Protein AF-A0A2A5H5C7-F1 (afdb_monomer)

Structure (mmCIF, N/CA/C/O backbone):
data_AF-A0A2A5H5C7-F1
#
_entry.id   AF-A0A2A5H5C7-F1
#
loop_
_atom_site.group_PDB
_atom_site.id
_atom_site.type_symbol
_atom_site.label_atom_id
_atom_site.label_alt_id
_atom_site.label_comp_id
_atom_site.label_asym_id
_atom_site.label_entity_id
_atom_site.label_seq_id
_atom_site.pdbx_PDB_ins_code
_atom_site.Cartn_x
_atom_site.Cartn_y
_atom_site.Cartn_z
_atom_site.occupancy
_atom_site.B_iso_or_equiv
_atom_site.auth_seq_id
_atom_site.auth_comp_id
_atom_site.auth_asym_id
_atom_site.auth_atom_id
_atom_site.pdbx_PDB_model_num
ATOM 1 N N . MET A 1 1 ? -23.641 -12.118 23.772 1.00 56.19 1 MET A N 1
ATOM 2 C CA . MET A 1 1 ? -23.648 -10.796 23.093 1.00 56.19 1 MET A CA 1
ATOM 3 C C . MET A 1 1 ? -23.779 -9.589 24.036 1.00 56.19 1 MET A C 1
ATOM 5 O O . MET A 1 1 ? -23.110 -8.593 23.795 1.00 56.19 1 MET A O 1
ATOM 9 N N . LYS A 1 2 ? -24.575 -9.636 25.123 1.00 58.53 2 LYS A N 1
ATOM 10 C CA . LYS A 1 2 ? -24.740 -8.488 26.053 1.00 58.53 2 LYS A CA 1
ATOM 11 C C . LYS A 1 2 ? -23.441 -8.042 26.754 1.00 58.53 2 LYS A C 1
ATOM 13 O O . LYS A 1 2 ? -23.221 -6.847 26.898 1.00 58.53 2 LYS A O 1
ATOM 18 N N . LYS A 1 3 ? -22.551 -8.981 27.111 1.00 60.91 3 LYS A N 1
ATOM 19 C CA . LYS A 1 3 ? -21.260 -8.674 27.762 1.00 60.91 3 LYS A CA 1
ATOM 20 C C . LYS A 1 3 ? -20.295 -7.885 26.865 1.00 60.91 3 LYS A C 1
ATOM 22 O O . LYS A 1 3 ? -19.650 -6.963 27.342 1.00 60.91 3 LYS A O 1
ATOM 27 N N . VAL A 1 4 ? -20.271 -8.183 25.563 1.00 66.88 4 VAL A N 1
ATOM 28 C CA . VAL A 1 4 ? -19.411 -7.500 24.578 1.00 66.88 4 VAL A CA 1
ATOM 29 C C . VAL A 1 4 ? -19.815 -6.032 24.424 1.00 66.88 4 VAL A C 1
ATOM 31 O O . VAL A 1 4 ? -18.968 -5.151 24.474 1.00 66.88 4 VAL A O 1
ATOM 34 N N . ARG A 1 5 ? -21.120 -5.743 24.341 1.00 66.69 5 ARG A N 1
ATOM 35 C CA . ARG A 1 5 ? -21.625 -4.361 24.260 1.00 66.69 5 ARG A CA 1
ATOM 36 C C . ARG A 1 5 ? -21.298 -3.521 25.499 1.00 66.69 5 ARG A C 1
ATOM 38 O O . ARG A 1 5 ? -21.035 -2.332 25.366 1.00 66.69 5 ARG A O 1
ATOM 45 N N . ILE A 1 6 ? -21.323 -4.129 26.684 1.00 71.50 6 ILE A N 1
ATOM 46 C CA . ILE A 1 6 ? -20.980 -3.449 27.942 1.00 71.50 6 ILE A CA 1
ATOM 47 C C . ILE A 1 6 ? -19.476 -3.166 28.000 1.00 71.50 6 ILE A C 1
ATOM 49 O O . ILE A 1 6 ? -19.083 -2.069 28.383 1.00 71.50 6 ILE A O 1
ATOM 53 N N . PHE A 1 7 ? -18.649 -4.114 27.554 1.00 66.62 7 PHE A N 1
ATOM 54 C CA . PHE A 1 7 ? -17.199 -3.943 27.488 1.00 66.62 7 PHE A CA 1
ATOM 55 C C . PHE A 1 7 ? -16.801 -2.831 26.509 1.00 66.62 7 PHE A C 1
ATOM 57 O O . PHE A 1 7 ? -16.030 -1.952 26.867 1.00 66.62 7 PHE A O 1
ATOM 64 N N . ILE A 1 8 ? -17.411 -2.805 25.319 1.00 67.06 8 ILE A N 1
ATOM 65 C CA . ILE A 1 8 ? -17.188 -1.755 24.315 1.00 67.06 8 ILE A CA 1
ATOM 66 C C . ILE A 1 8 ? -17.611 -0.382 24.850 1.00 67.06 8 ILE A C 1
ATOM 68 O O . ILE A 1 8 ? -16.873 0.582 24.696 1.00 67.06 8 ILE A O 1
ATOM 72 N N . ARG A 1 9 ? -18.767 -0.275 25.523 1.00 66.06 9 ARG A N 1
ATOM 73 C CA . ARG A 1 9 ? -19.201 1.000 26.120 1.00 66.06 9 ARG A CA 1
ATOM 74 C C . ARG A 1 9 ? -18.265 1.492 27.218 1.00 66.06 9 ARG A C 1
ATOM 76 O O . ARG A 1 9 ? -18.036 2.690 27.295 1.00 66.06 9 ARG A O 1
ATOM 83 N N . LYS A 1 10 ? -17.751 0.586 28.052 1.00 64.94 10 LYS A N 1
ATOM 84 C CA . LYS A 1 10 ? -16.821 0.944 29.127 1.00 64.94 10 LYS A CA 1
ATOM 85 C C . LYS A 1 10 ? -15.454 1.351 28.572 1.00 64.94 10 LYS A C 1
ATOM 87 O O . LYS A 1 10 ? -14.892 2.332 29.027 1.00 64.94 10 LYS A O 1
ATOM 92 N N . TYR A 1 11 ? -14.985 0.656 27.538 1.00 64.06 11 TYR A N 1
ATOM 93 C CA . TYR A 1 11 ? -13.746 0.992 26.841 1.00 64.06 11 TYR A CA 1
ATOM 94 C C . TYR A 1 11 ? -13.836 2.360 26.154 1.00 64.06 11 TYR A C 1
ATOM 96 O O . TYR A 1 11 ? -12.956 3.185 26.326 1.00 64.06 11 TYR A O 1
ATOM 104 N N . ILE A 1 12 ? -14.938 2.652 25.454 1.00 63.00 12 ILE A N 1
ATOM 105 C CA . ILE A 1 12 ? -15.145 3.952 24.791 1.00 63.00 12 ILE A CA 1
ATOM 106 C C . ILE A 1 12 ? -15.298 5.109 25.799 1.00 63.00 12 ILE A C 1
ATOM 108 O O . ILE A 1 12 ? -14.989 6.243 25.451 1.00 63.00 12 ILE A O 1
ATOM 112 N N . SER A 1 13 ? -15.778 4.859 27.027 1.00 64.44 13 SER A N 1
ATOM 113 C CA . SER A 1 13 ? -15.945 5.920 28.035 1.00 64.44 13 SER A CA 1
ATOM 114 C C . SER A 1 13 ? -14.710 6.166 28.905 1.00 64.44 13 SER A C 1
ATOM 116 O O . SER A 1 13 ? -14.716 7.117 29.681 1.00 64.44 13 SER A O 1
ATOM 118 N N . GLU A 1 14 ? -13.691 5.312 28.834 1.00 62.47 14 GLU A N 1
ATOM 119 C CA . GLU A 1 14 ? -12.385 5.563 29.445 1.00 62.47 14 GLU A CA 1
ATOM 120 C C . GLU A 1 14 ? -11.521 6.319 28.420 1.00 62.47 14 GLU A C 1
ATOM 122 O O . GLU A 1 14 ? -11.473 5.939 27.249 1.00 62.47 14 GLU A O 1
ATOM 127 N N . GLU A 1 15 ? -10.837 7.395 28.833 1.00 57.00 15 GLU A N 1
ATOM 128 C CA . GLU A 1 15 ? -9.972 8.211 27.951 1.00 57.00 15 GLU A CA 1
ATOM 129 C C . GLU A 1 15 ? -8.989 7.358 27.128 1.00 57.00 15 GLU A C 1
ATOM 131 O O . GLU A 1 15 ? -8.688 7.670 25.977 1.00 57.00 15 GLU A O 1
ATOM 136 N N . SER A 1 16 ? -8.548 6.226 27.684 1.00 59.12 16 SER A N 1
ATOM 137 C CA . SER A 1 16 ? -7.676 5.247 27.031 1.00 59.12 16 SER A CA 1
ATOM 138 C C . SER A 1 16 ? -8.298 4.590 25.791 1.00 59.12 16 SER A C 1
ATOM 140 O O . SER A 1 16 ? -7.600 4.360 24.799 1.00 59.12 16 SER A O 1
ATOM 142 N N . GLY A 1 17 ? -9.600 4.294 25.793 1.00 58.75 17 GLY A N 1
ATOM 143 C CA . GLY A 1 17 ? -10.266 3.715 24.628 1.00 58.75 17 GLY A CA 1
ATOM 144 C C . GLY A 1 17 ? -10.623 4.751 23.570 1.00 58.75 17 GLY A C 1
ATOM 145 O O . GLY A 1 17 ? -10.635 4.408 22.389 1.00 58.75 17 GLY A O 1
ATOM 146 N N . LEU A 1 18 ? -10.818 6.018 23.951 1.00 62.00 18 LEU A N 1
ATOM 147 C CA . LEU A 1 18 ? -10.995 7.111 22.991 1.00 62.00 18 LEU A CA 1
ATOM 148 C C . LEU A 1 18 ? -9.711 7.337 22.173 1.00 62.00 18 LEU A C 1
ATOM 150 O O . LEU A 1 18 ? -9.758 7.344 20.943 1.00 62.00 18 LEU A O 1
ATOM 154 N N . VAL A 1 19 ? -8.559 7.387 22.853 1.00 67.38 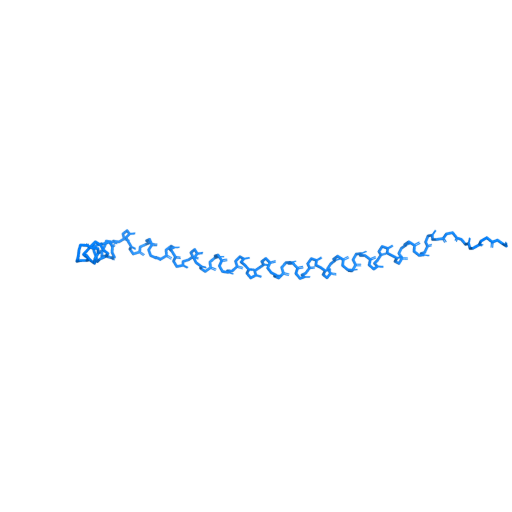19 VAL A N 1
ATOM 155 C CA . VAL A 1 19 ? -7.232 7.489 22.218 1.00 67.38 19 VAL A CA 1
ATOM 156 C C . VAL A 1 19 ? -6.956 6.278 21.325 1.00 67.38 19 VAL A C 1
ATOM 158 O O . VAL A 1 19 ? -6.466 6.421 20.208 1.00 67.38 19 VAL A O 1
ATOM 161 N N . THR A 1 20 ? -7.317 5.068 21.762 1.00 71.50 20 THR A N 1
ATOM 162 C CA . THR A 1 20 ? -7.079 3.860 20.953 1.00 71.50 20 THR A CA 1
ATOM 163 C C . THR A 1 20 ? -7.910 3.857 19.663 1.00 71.50 20 THR A C 1
ATOM 165 O O . THR A 1 20 ? -7.408 3.471 18.610 1.00 71.50 20 THR A O 1
ATOM 168 N N . VAL A 1 21 ? -9.164 4.322 19.709 1.00 71.00 21 VAL A N 1
ATOM 169 C CA . VAL A 1 21 ? -10.018 4.441 18.513 1.00 71.00 21 VAL A CA 1
ATOM 170 C C . VAL A 1 21 ? -9.473 5.488 17.535 1.00 71.00 21 VAL A C 1
ATOM 172 O O . VAL A 1 21 ? -9.492 5.258 16.325 1.00 71.00 21 VAL A O 1
ATOM 175 N N . GLU A 1 22 ? -8.935 6.597 18.037 1.00 71.38 22 GLU A N 1
ATOM 176 C CA . GLU A 1 22 ? -8.303 7.630 17.212 1.00 71.38 22 GLU A CA 1
ATOM 177 C C . GLU A 1 22 ? -7.060 7.099 16.480 1.00 71.38 22 GLU A C 1
ATOM 179 O O . GLU A 1 22 ? -6.935 7.255 15.263 1.00 71.38 22 GLU A O 1
ATOM 184 N N . TRP A 1 23 ? -6.189 6.367 17.181 1.00 81.31 23 TRP A N 1
ATOM 185 C CA . TRP A 1 23 ? -5.011 5.738 16.575 1.00 81.31 23 TRP A CA 1
ATOM 186 C C . TRP A 1 23 ? -5.362 4.689 15.518 1.00 81.31 23 TRP A C 1
ATOM 188 O O . TRP A 1 23 ? -4.662 4.588 14.508 1.00 81.31 23 TRP A O 1
ATOM 198 N N . ILE A 1 24 ? -6.455 3.940 15.704 1.00 82.50 24 ILE A N 1
ATOM 199 C CA . ILE A 1 24 ? -6.974 3.010 14.686 1.00 82.50 24 ILE A CA 1
ATOM 200 C C . ILE A 1 24 ? -7.412 3.779 13.428 1.00 82.50 24 ILE A C 1
ATOM 202 O O . ILE A 1 24 ? -7.125 3.352 12.310 1.00 82.50 24 ILE A O 1
ATOM 206 N N . GLY A 1 25 ? -8.057 4.937 13.592 1.00 81.38 25 GLY A N 1
ATOM 207 C CA . GLY A 1 25 ? -8.422 5.811 12.475 1.00 81.38 25 GLY A CA 1
ATOM 208 C C . GLY A 1 25 ? -7.200 6.327 11.710 1.00 81.38 25 GLY A C 1
ATOM 209 O O . GLY A 1 25 ? -7.135 6.200 10.488 1.00 81.38 25 GLY A O 1
ATOM 210 N N . ILE A 1 26 ? -6.198 6.844 12.424 1.00 84.69 26 ILE A N 1
ATOM 211 C CA . ILE A 1 26 ? -4.962 7.368 11.823 1.00 84.69 26 ILE A CA 1
ATOM 212 C C . ILE A 1 26 ? -4.200 6.261 11.085 1.00 84.69 26 ILE A C 1
ATOM 214 O O . ILE A 1 26 ? -3.797 6.448 9.938 1.00 84.69 26 ILE A O 1
ATOM 218 N N . THR A 1 27 ? -4.041 5.085 11.698 1.00 85.62 27 THR A N 1
ATOM 219 C CA . THR A 1 27 ? -3.348 3.952 11.059 1.00 85.62 27 THR A CA 1
ATOM 220 C C . THR A 1 27 ? -4.063 3.460 9.805 1.00 85.62 27 THR A C 1
ATOM 222 O O . THR A 1 27 ? -3.391 3.149 8.822 1.00 85.62 27 THR A O 1
ATOM 225 N N . ALA A 1 28 ? -5.398 3.459 9.781 1.00 87.06 28 ALA A N 1
ATOM 226 C CA . ALA A 1 28 ? -6.157 3.124 8.579 1.00 87.06 28 ALA A CA 1
ATOM 227 C C . ALA A 1 28 ? -5.896 4.118 7.432 1.00 87.06 28 ALA A C 1
ATOM 229 O O . ALA A 1 28 ? -5.674 3.695 6.298 1.00 87.06 28 ALA A O 1
ATOM 230 N N . VAL A 1 29 ? -5.858 5.425 7.718 1.00 90.56 29 VAL A N 1
ATOM 231 C CA . VAL A 1 29 ? -5.555 6.453 6.705 1.00 90.56 29 VAL A CA 1
ATOM 232 C C . VAL A 1 29 ? -4.116 6.330 6.202 1.00 90.56 29 VAL A C 1
ATOM 234 O O . VAL A 1 29 ? -3.886 6.381 4.996 1.00 90.56 29 VAL A O 1
ATOM 237 N N . VAL A 1 30 ? -3.148 6.114 7.098 1.00 90.69 30 VAL A N 1
ATOM 238 C CA . VAL A 1 30 ? -1.732 5.943 6.730 1.00 90.69 30 VAL A CA 1
ATOM 239 C C . VAL A 1 30 ? -1.529 4.695 5.870 1.00 90.69 30 VAL A C 1
ATOM 241 O O . VAL A 1 30 ? -0.817 4.755 4.868 1.00 90.69 30 VAL A O 1
ATOM 244 N N . ALA A 1 31 ? -2.183 3.581 6.206 1.00 88.88 31 ALA A N 1
ATOM 245 C CA . ALA A 1 31 ? -2.127 2.363 5.402 1.00 88.88 31 ALA A CA 1
ATOM 246 C C . ALA A 1 31 ? -2.686 2.596 3.989 1.00 88.88 31 ALA A C 1
ATOM 248 O O . ALA A 1 31 ? -2.073 2.185 3.003 1.00 88.88 31 ALA A O 1
ATOM 249 N N . LEU A 1 32 ? -3.810 3.312 3.878 1.00 89.81 32 LEU A N 1
ATOM 250 C CA . LEU A 1 32 ? -4.418 3.641 2.589 1.00 89.81 32 LEU A CA 1
ATOM 251 C C . LEU A 1 32 ? -3.520 4.568 1.756 1.00 89.81 32 LEU A C 1
ATOM 253 O O . LEU A 1 32 ? -3.316 4.335 0.565 1.00 89.81 32 LEU A O 1
ATOM 257 N N . ALA A 1 33 ? -2.929 5.581 2.393 1.00 87.69 33 ALA A N 1
ATOM 258 C CA . ALA A 1 33 ? -1.977 6.483 1.754 1.00 87.69 33 ALA A CA 1
ATOM 259 C C . ALA A 1 33 ? -0.730 5.734 1.257 1.00 87.69 33 ALA A C 1
ATOM 261 O O . ALA A 1 33 ? -0.273 5.982 0.144 1.00 87.69 33 ALA A O 1
ATOM 262 N N . GLY A 1 34 ? -0.217 4.772 2.029 1.00 88.25 34 GLY A N 1
ATOM 263 C CA . GLY A 1 34 ? 0.921 3.942 1.630 1.00 88.25 34 GLY A CA 1
ATOM 264 C C . GLY A 1 34 ? 0.657 3.130 0.358 1.00 88.25 34 GLY A C 1
ATOM 265 O O . GLY A 1 34 ? 1.518 3.062 -0.521 1.00 88.25 34 GLY A O 1
ATOM 266 N N . ILE A 1 35 ? -0.548 2.570 0.213 1.00 89.12 35 ILE A N 1
ATOM 267 C CA . ILE A 1 35 ? -0.959 1.843 -1.001 1.00 89.12 35 ILE A CA 1
ATOM 268 C C . ILE A 1 35 ? -1.003 2.786 -2.211 1.00 89.12 35 ILE A C 1
ATOM 270 O O . ILE A 1 35 ? -0.518 2.447 -3.288 1.00 89.12 35 ILE A O 1
ATOM 274 N N . ILE A 1 36 ? -1.542 3.993 -2.035 1.00 86.25 36 ILE A N 1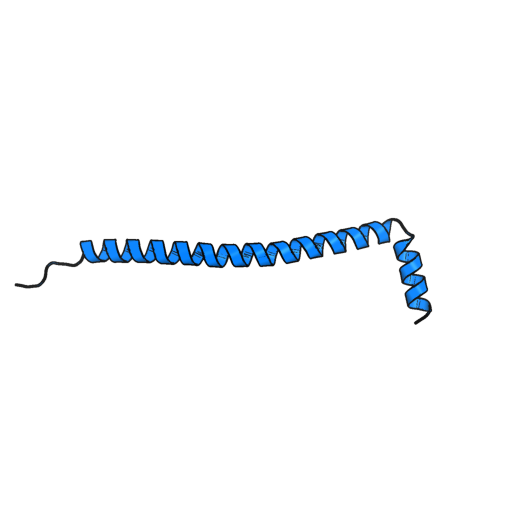
ATOM 275 C CA . ILE A 1 36 ? -1.628 4.983 -3.114 1.00 86.25 36 ILE A CA 1
ATOM 276 C C . ILE A 1 36 ? -0.225 5.430 -3.542 1.00 86.25 36 ILE A C 1
ATOM 278 O O . ILE A 1 36 ? 0.097 5.401 -4.726 1.00 86.25 36 ILE A O 1
ATOM 282 N N . ILE A 1 37 ? 0.635 5.790 -2.587 1.00 84.38 37 ILE A N 1
ATOM 283 C CA . ILE A 1 37 ? 2.004 6.248 -2.863 1.00 84.38 37 ILE A CA 1
ATOM 284 C C . ILE A 1 37 ? 2.810 5.156 -3.574 1.00 84.38 37 ILE A C 1
ATOM 286 O O . ILE A 1 37 ? 3.491 5.439 -4.556 1.00 84.38 37 ILE A O 1
ATOM 290 N N . SER A 1 38 ? 2.708 3.902 -3.129 1.00 80.56 38 SER A N 1
ATOM 291 C CA 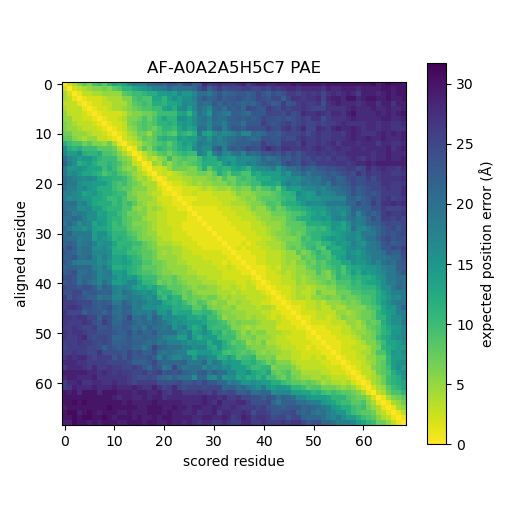. SER A 1 38 ? 3.407 2.784 -3.775 1.00 80.56 38 SER A CA 1
ATOM 292 C C . SER A 1 38 ? 2.926 2.527 -5.208 1.00 80.56 38 SER A C 1
ATOM 294 O O . SER A 1 38 ? 3.751 2.241 -6.077 1.00 80.56 38 SER A O 1
ATOM 296 N N . ALA A 1 39 ? 1.633 2.712 -5.493 1.00 81.62 39 ALA A N 1
ATOM 297 C CA . ALA A 1 39 ? 1.114 2.657 -6.859 1.00 81.62 39 ALA A CA 1
ATOM 298 C C . ALA A 1 39 ? 1.684 3.784 -7.741 1.00 81.62 39 ALA A C 1
ATOM 300 O O . ALA A 1 39 ? 2.118 3.517 -8.861 1.00 81.62 39 ALA A O 1
ATOM 301 N N . PHE A 1 40 ? 1.755 5.019 -7.229 1.00 78.62 40 PHE A N 1
ATOM 302 C CA . PHE A 1 40 ? 2.361 6.142 -7.955 1.00 78.62 40 PHE A CA 1
ATOM 303 C C . PHE A 1 40 ? 3.855 5.925 -8.223 1.00 78.62 40 PHE A C 1
ATOM 305 O O . PHE A 1 40 ? 4.308 6.139 -9.344 1.00 78.62 40 PHE A O 1
ATOM 312 N N . ILE A 1 41 ? 4.609 5.428 -7.236 1.00 82.75 41 ILE A N 1
ATOM 313 C CA . ILE A 1 41 ? 6.035 5.115 -7.403 1.00 82.75 41 ILE A CA 1
ATOM 314 C C . ILE A 1 41 ? 6.241 4.054 -8.486 1.00 82.75 41 ILE A C 1
ATOM 316 O O . ILE A 1 41 ? 7.173 4.176 -9.271 1.00 82.75 41 ILE A O 1
ATOM 320 N N . MET A 1 42 ? 5.382 3.033 -8.572 1.00 80.50 42 MET A N 1
ATOM 321 C CA . MET A 1 42 ? 5.512 1.999 -9.603 1.00 80.50 42 MET A CA 1
ATOM 322 C C . MET A 1 42 ? 5.313 2.556 -11.019 1.00 80.50 42 MET A C 1
ATOM 324 O O . MET A 1 42 ? 6.009 2.126 -11.936 1.00 80.50 42 MET A O 1
ATOM 328 N N . VAL A 1 43 ? 4.397 3.511 -11.202 1.00 82.31 43 VAL A N 1
ATOM 329 C CA . VAL A 1 43 ? 4.204 4.197 -12.490 1.00 82.31 43 VAL A CA 1
ATOM 330 C C . VAL A 1 43 ? 5.420 5.061 -12.815 1.00 82.31 43 VAL A C 1
ATOM 332 O O . VAL A 1 43 ? 6.031 4.875 -13.859 1.00 82.31 43 VAL A O 1
ATOM 335 N N . SER A 1 44 ? 5.855 5.914 -11.884 1.00 75.19 44 SER A N 1
ATOM 336 C CA . SER A 1 44 ? 7.025 6.773 -12.110 1.00 75.19 44 SER A CA 1
ATOM 337 C C . SER A 1 44 ? 8.323 5.985 -12.310 1.00 75.19 44 SER A C 1
ATOM 339 O O . SER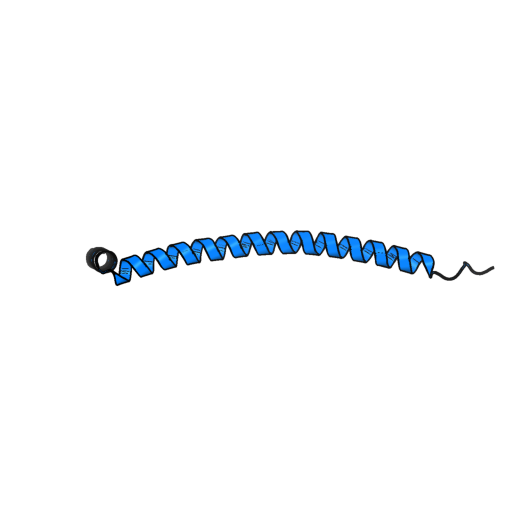 A 1 44 ? 9.193 6.413 -13.060 1.00 75.19 44 SER A O 1
ATOM 341 N N . ALA A 1 45 ? 8.466 4.823 -11.667 1.00 77.81 45 ALA A N 1
ATOM 342 C CA . ALA A 1 45 ? 9.611 3.940 -11.860 1.00 77.81 45 ALA A CA 1
ATOM 343 C C . ALA A 1 45 ? 9.610 3.273 -13.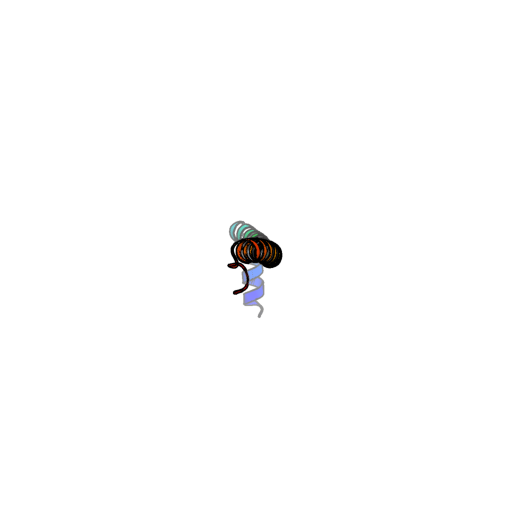243 1.00 77.81 45 ALA A C 1
ATOM 345 O O . ALA A 1 45 ? 10.685 3.043 -13.790 1.00 77.81 45 ALA A O 1
ATOM 346 N N . ARG A 1 46 ? 8.433 2.975 -13.813 1.00 81.38 46 ARG A N 1
ATOM 347 C CA . ARG A 1 46 ? 8.320 2.476 -15.193 1.00 81.38 46 ARG A CA 1
ATOM 348 C C . ARG A 1 46 ? 8.682 3.560 -16.195 1.00 81.38 46 ARG A C 1
ATOM 350 O O . ARG A 1 46 ? 9.549 3.317 -17.017 1.00 81.38 46 ARG A O 1
ATOM 357 N N . ASP A 1 47 ? 8.129 4.761 -16.040 1.00 83.12 47 ASP A N 1
ATOM 358 C CA . ASP A 1 47 ? 8.445 5.894 -16.920 1.00 83.12 47 ASP A CA 1
ATOM 359 C C . ASP A 1 47 ? 9.948 6.230 -16.890 1.00 83.12 47 ASP A C 1
ATOM 361 O O . ASP A 1 47 ? 10.560 6.512 -17.919 1.00 83.12 47 ASP A O 1
ATOM 365 N N . LEU A 1 48 ? 10.572 6.157 -15.707 1.00 80.56 48 LEU A N 1
ATOM 366 C CA . LEU A 1 48 ? 12.017 6.330 -15.566 1.00 80.56 48 LEU A CA 1
ATOM 367 C C . LEU A 1 48 ? 12.803 5.171 -16.196 1.00 80.56 48 LEU A C 1
ATOM 369 O O . LEU A 1 48 ? 13.841 5.406 -16.809 1.00 80.56 48 LEU A O 1
ATOM 373 N N . GLY A 1 49 ? 12.330 3.933 -16.043 1.00 79.12 49 GLY A N 1
ATOM 374 C CA . GLY A 1 49 ? 12.938 2.750 -16.649 1.00 79.12 49 GLY A CA 1
ATOM 375 C C . GLY A 1 49 ? 12.930 2.810 -18.174 1.00 79.12 49 GLY A C 1
ATOM 376 O O . GLY A 1 49 ? 13.975 2.599 -18.786 1.00 79.12 49 GLY A O 1
ATOM 377 N N . ASP A 1 50 ? 11.795 3.176 -18.765 1.00 85.44 50 ASP A N 1
ATOM 378 C CA . ASP A 1 50 ? 11.634 3.325 -20.213 1.00 85.44 50 ASP A CA 1
ATOM 3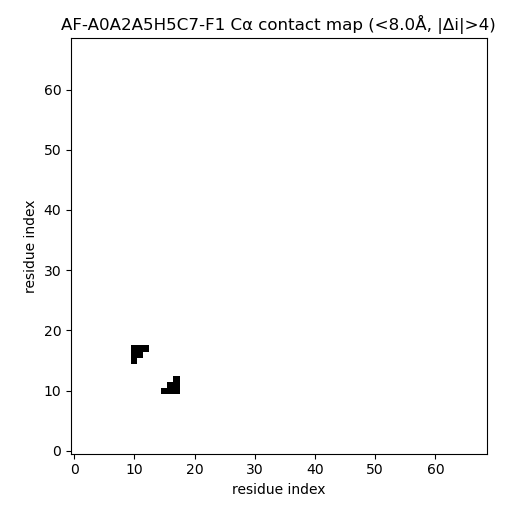79 C C . ASP A 1 50 ? 12.524 4.458 -20.742 1.00 85.44 50 ASP A C 1
ATOM 381 O O . ASP A 1 50 ? 13.270 4.269 -21.699 1.00 85.44 50 ASP A O 1
ATOM 385 N N . ALA A 1 51 ? 12.571 5.603 -20.050 1.00 80.94 51 ALA A N 1
ATOM 386 C CA . ALA A 1 51 ? 13.457 6.701 -20.430 1.00 80.94 51 ALA A CA 1
ATOM 387 C C . ALA A 1 51 ? 14.947 6.318 -20.352 1.00 80.94 51 ALA A C 1
ATOM 389 O O . ALA A 1 51 ? 15.744 6.732 -21.195 1.00 80.94 51 ALA A O 1
ATOM 390 N N . VAL A 1 52 ? 15.363 5.545 -19.344 1.00 85.12 52 VAL A N 1
ATOM 391 C CA . VAL A 1 52 ? 16.749 5.060 -19.245 1.00 85.12 52 VAL A CA 1
ATOM 392 C C . VAL A 1 52 ? 17.053 4.044 -20.346 1.00 85.12 52 VAL A C 1
ATOM 394 O O . VAL A 1 52 ? 18.130 4.121 -20.938 1.00 85.12 52 VAL A O 1
ATOM 397 N N . ALA A 1 53 ? 16.121 3.138 -20.651 1.00 82.38 53 ALA A N 1
ATOM 398 C CA . ALA A 1 53 ? 16.263 2.166 -21.731 1.00 82.38 53 ALA A CA 1
ATOM 399 C C . ALA A 1 53 ? 16.420 2.857 -23.093 1.00 82.38 53 ALA A C 1
ATOM 401 O O . ALA A 1 53 ? 17.395 2.587 -23.790 1.00 82.38 53 ALA A O 1
ATOM 402 N N . ASP A 1 54 ? 15.562 3.829 -23.412 1.00 84.62 54 ASP A N 1
ATOM 403 C CA . ASP A 1 54 ? 15.637 4.602 -24.658 1.00 84.62 54 ASP A CA 1
ATOM 404 C C . ASP A 1 54 ? 16.986 5.327 -24.804 1.00 84.62 54 ASP A C 1
ATOM 406 O O . ASP A 1 54 ? 17.594 5.345 -25.877 1.00 84.62 54 ASP A O 1
ATOM 410 N N . ASN A 1 55 ? 17.502 5.899 -23.710 1.00 82.06 55 ASN A N 1
ATOM 411 C CA . ASN A 1 55 ? 18.804 6.567 -23.717 1.00 82.06 55 ASN A CA 1
ATOM 412 C C . ASN A 1 55 ? 19.978 5.581 -23.846 1.00 82.06 55 ASN A C 1
ATOM 414 O O . ASN A 1 55 ? 20.981 5.904 -24.485 1.00 82.06 55 ASN A O 1
ATOM 418 N N . MET A 1 56 ? 19.878 4.384 -23.260 1.00 78.88 56 MET A N 1
ATOM 419 C CA . MET A 1 56 ? 20.890 3.333 -23.410 1.00 78.88 56 MET A CA 1
ATOM 420 C C . MET A 1 56 ? 20.898 2.744 -24.822 1.00 78.88 56 MET A C 1
ATOM 422 O O . MET A 1 56 ? 21.975 2.571 -25.393 1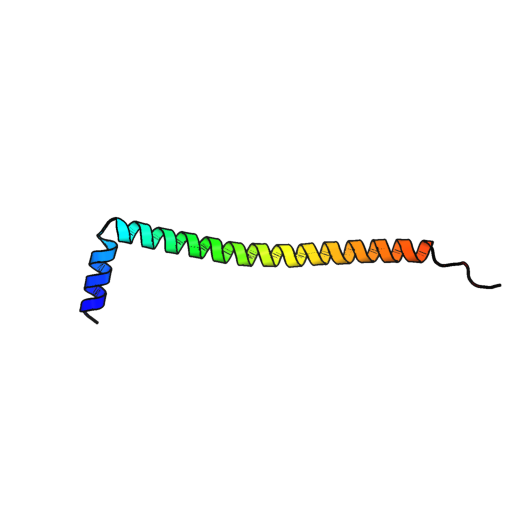.00 78.88 56 MET A O 1
ATOM 426 N N . ASP A 1 57 ? 19.729 2.499 -25.410 1.00 78.12 57 ASP A N 1
ATOM 427 C CA . ASP A 1 57 ? 19.602 2.030 -26.789 1.00 78.12 57 ASP A CA 1
ATOM 428 C C . ASP A 1 57 ? 20.164 3.070 -27.761 1.00 78.12 57 ASP A C 1
ATOM 430 O O . ASP A 1 57 ? 21.004 2.735 -28.601 1.00 78.12 57 ASP A O 1
ATOM 434 N N . ALA A 1 58 ? 19.825 4.351 -27.581 1.00 76.56 58 ALA A N 1
ATOM 435 C CA . ALA A 1 58 ? 20.397 5.443 -28.365 1.00 76.56 58 ALA A CA 1
ATOM 436 C C . ALA A 1 58 ? 21.926 5.545 -28.215 1.00 76.56 58 ALA A C 1
ATOM 438 O O . ALA A 1 58 ? 22.636 5.783 -29.196 1.00 76.56 58 ALA A O 1
ATOM 439 N N . ALA A 1 59 ? 22.465 5.343 -27.011 1.00 73.12 59 ALA A N 1
ATOM 440 C CA . ALA A 1 59 ? 23.908 5.325 -26.791 1.00 73.12 59 ALA A CA 1
ATOM 441 C C . ALA A 1 59 ? 24.577 4.117 -27.471 1.00 73.12 59 ALA A C 1
ATOM 443 O O . ALA A 1 59 ? 25.625 4.265 -28.096 1.00 73.12 59 ALA A O 1
ATOM 444 N N . SER A 1 60 ? 23.960 2.935 -27.407 1.00 71.06 60 SER A N 1
ATOM 445 C CA . SER A 1 60 ? 24.490 1.713 -28.024 1.00 71.06 60 SER A CA 1
ATOM 446 C C . SER A 1 60 ? 24.469 1.766 -29.554 1.00 71.06 60 SER A C 1
ATOM 448 O O . SER A 1 60 ? 25.442 1.369 -30.195 1.00 71.06 60 SER A O 1
ATOM 450 N N . ALA A 1 61 ? 23.423 2.349 -30.145 1.00 69.25 61 ALA A N 1
ATOM 451 C CA . ALA A 1 61 ? 23.308 2.550 -31.586 1.00 69.25 61 ALA A CA 1
ATOM 452 C C . ALA A 1 61 ? 24.399 3.488 -32.129 1.00 69.25 61 ALA A C 1
ATOM 454 O O . ALA A 1 61 ? 24.861 3.310 -33.252 1.00 69.25 61 ALA A O 1
ATOM 455 N N . ASN A 1 62 ? 24.861 4.446 -31.320 1.00 64.56 62 ASN A N 1
ATOM 456 C CA . ASN A 1 62 ? 25.968 5.338 -31.674 1.00 64.56 62 ASN A CA 1
ATOM 457 C C . ASN A 1 62 ? 27.365 4.712 -31.480 1.00 64.56 62 ASN A C 1
ATOM 459 O O . ASN A 1 62 ? 28.351 5.275 -31.949 1.00 64.56 62 ASN A O 1
ATOM 463 N N . ILE A 1 63 ? 27.466 3.568 -30.795 1.00 62.72 63 ILE A N 1
ATOM 464 C CA . ILE A 1 63 ? 28.723 2.827 -30.572 1.00 62.72 63 ILE A CA 1
ATOM 465 C C . ILE A 1 63 ? 28.811 1.593 -31.494 1.00 62.72 63 ILE A C 1
ATOM 467 O O . ILE A 1 63 ? 29.873 0.976 -31.604 1.00 62.72 63 ILE A O 1
ATOM 471 N N . ALA A 1 64 ? 27.724 1.237 -32.192 1.00 62.28 64 ALA A N 1
ATOM 472 C CA . ALA A 1 64 ? 27.700 0.116 -33.125 1.00 62.28 64 ALA A CA 1
ATOM 473 C C . ALA A 1 64 ? 28.805 0.271 -34.196 1.00 62.28 64 ALA A C 1
ATOM 475 O O . ALA A 1 64 ? 28.878 1.312 -34.857 1.00 62.28 64 ALA A O 1
ATOM 476 N N . PRO A 1 65 ? 29.690 -0.733 -34.365 1.00 62.62 65 PRO A N 1
ATOM 477 C CA . PRO A 1 65 ? 30.790 -0.646 -35.317 1.00 62.62 65 PRO A CA 1
ATOM 478 C C . PRO A 1 65 ? 30.246 -0.519 -36.749 1.00 62.62 65 PRO A C 1
ATOM 480 O O . PRO A 1 65 ? 29.215 -1.123 -37.060 1.00 62.62 65 PRO A O 1
ATOM 483 N N . PRO A 1 66 ? 30.912 0.256 -37.628 1.00 62.12 66 PRO A N 1
ATOM 484 C CA . PRO A 1 66 ? 30.459 0.431 -39.003 1.00 62.12 66 PRO A CA 1
ATOM 485 C C . PRO A 1 66 ? 30.338 -0.929 -39.710 1.00 62.12 66 PRO A C 1
ATOM 487 O O . PRO A 1 66 ? 31.115 -1.843 -39.404 1.00 62.12 66 PRO A O 1
ATOM 490 N N . PRO A 1 67 ? 29.375 -1.083 -40.641 1.00 64.75 67 PRO A N 1
ATOM 491 C CA . PRO A 1 67 ? 29.183 -2.342 -41.348 1.00 64.75 67 PRO A CA 1
ATOM 492 C C . PRO A 1 67 ? 30.475 -2.750 -42.080 1.00 64.75 67 PRO A C 1
ATOM 494 O O . PRO A 1 67 ? 31.195 -1.872 -42.568 1.00 64.75 67 PRO A O 1
ATOM 497 N N . PRO A 1 68 ? 3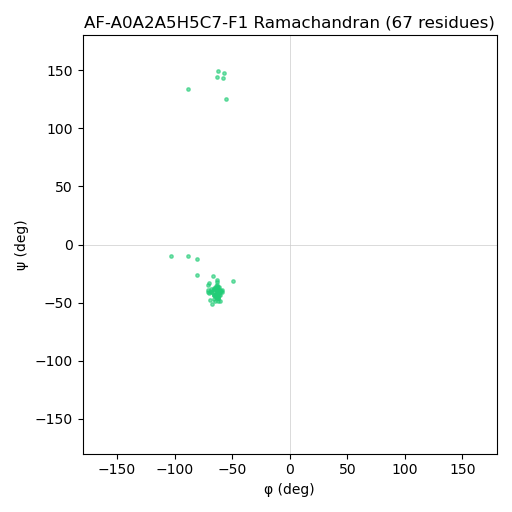0.795 -4.058 -42.140 1.00 69.31 68 PRO A N 1
ATOM 498 C CA . PRO A 1 68 ? 31.986 -4.534 -42.835 1.00 69.31 68 PRO A CA 1
ATOM 499 C C . PRO A 1 68 ? 31.924 -4.198 -44.341 1.00 69.31 68 PRO A C 1
ATOM 501 O O . PRO A 1 68 ? 30.818 -4.114 -44.881 1.00 69.31 68 PRO A O 1
ATOM 504 N N . PRO A 1 69 ? 33.089 -3.976 -44.987 1.00 69.69 69 PRO A N 1
ATOM 505 C CA . PRO A 1 69 ? 33.192 -3.523 -46.377 1.00 69.69 69 PRO A CA 1
ATOM 506 C C . PRO A 1 69 ? 32.648 -4.524 -47.401 1.00 69.69 69 PRO A C 1
ATOM 508 O O . PRO A 1 69 ? 32.690 -5.747 -47.128 1.00 69.69 69 PRO A O 1
#

Foldseek 3Di:
DVVVVVVLVVLCPPPNSVVVVVVVVVVVVVVVVVVVVVVVVVVVVVVVVVVVVVVVVVVVVVVPDPDDD

Radius of gyration: 28.15 Å; Cα contacts (8 Å, |Δi|>4): 6; chains: 1; bounding box: 58×19×76 Å

Solvent-accessible surface area (backbone atoms only — not comparable to full-atom values): 3943 Å² total; per-residue (Å²): 114,73,67,58,58,52,50,52,53,52,39,56,72,35,72,70,34,45,54,51,53,50,52,53,52,51,50,52,51,52,55,53,49,51,56,52,53,52,54,52,48,53,52,55,51,47,56,50,48,52,54,51,49,54,54,48,52,56,53,49,64,75,64,56,75,79,81,82,133

Mean predicted aligned error: 14.58 Å

pLDDT: mean 74.56, std 9.98, range [56.19, 90.69]

Secondary structure (DSSP, 8-state):
-HHHHHHHHHHHHSHHHHHHHHHHHHHHHHHHHHHHHHHHHHHHHHHHHHHHHHHHHHHHHTTSPPPP-

Sequence (69 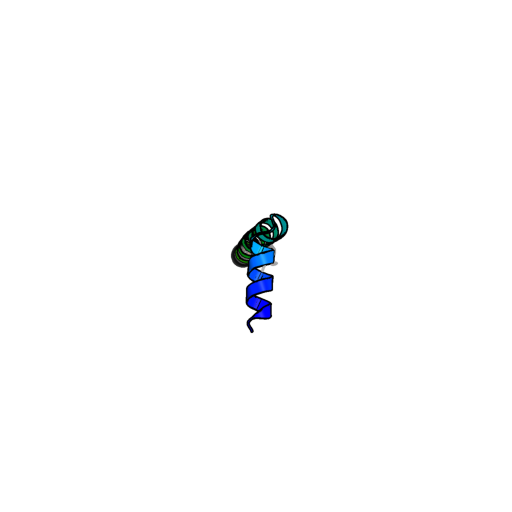aa):
MKKVRIFIRKYISEESGLVTVEWIGITAVVALAGIIISAFIMVSARDLGDAVADNMDAASANIAPPPPP